Protein AF-A0A382LIQ4-F1 (afdb_monomer)

InterPro domains:
  IPR012999 Pyridine nucleotide-disulphide oxidoreductase, class I, active site [PS00076] (33-43)
  IPR023753 FAD/NAD(P)-binding domain [PF07992] (2-57)
  IPR036188 FAD/NAD(P)-binding domain superfamily [G3DSA:3.50.50.60] (1-61)
  IPR036188 FAD/NAD(P)-binding domain superfamily [SSF51905] (2-56)
  IPR050151 Class-I pyridine nucleotide-disulfide oxidoreductase [PTHR22912] (2-59)

Mean predicted aligned error: 3.23 Å

Sequence (61 aa):
MAIIGAGPAGYVAAKKAGDKGLKVLLIEGKKLGGVCLNEGCVPSKTLLQAAKTYHHALHGE

Radius of gyration: 17.49 Å; Cα contacts (8 Å, |Δi|>4): 66; chains: 1; bounding box: 40×20×46 Å

Structure (mmCIF, N/CA/C/O backbone):
da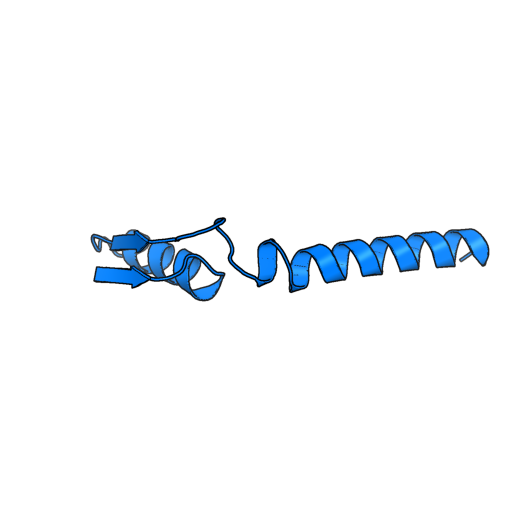ta_AF-A0A382LIQ4-F1
#
_entry.id   AF-A0A382LIQ4-F1
#
loop_
_atom_site.group_PDB
_atom_site.id
_atom_site.type_symbol
_atom_site.label_atom_id
_atom_site.label_alt_id
_atom_site.label_comp_id
_atom_site.label_asym_id
_atom_site.label_entity_id
_atom_site.label_seq_id
_atom_site.pdbx_PDB_ins_code
_atom_site.Cartn_x
_atom_site.Cartn_y
_atom_site.Cartn_z
_atom_site.occupancy
_atom_site.B_iso_or_equiv
_atom_site.auth_seq_id
_atom_site.auth_comp_id
_atom_site.auth_asym_id
_atom_site.auth_atom_id
_atom_site.pdbx_PDB_model_num
ATOM 1 N N . MET A 1 1 ? -12.634 0.679 16.393 1.00 92.06 1 MET A N 1
ATOM 2 C CA . MET A 1 1 ? -11.386 -0.066 16.104 1.00 92.06 1 MET A CA 1
ATOM 3 C C . MET A 1 1 ? -10.373 0.906 15.519 1.00 92.06 1 MET A C 1
ATOM 5 O O . MET A 1 1 ? -10.767 1.693 14.666 1.00 92.06 1 MET A O 1
ATOM 9 N N . ALA A 1 2 ? -9.120 0.882 15.973 1.00 97.19 2 ALA A N 1
ATOM 10 C CA . ALA A 1 2 ? -8.051 1.719 15.427 1.00 97.19 2 ALA A CA 1
ATOM 11 C C . ALA A 1 2 ? -6.967 0.834 14.796 1.00 97.19 2 ALA A C 1
ATOM 13 O O . ALA A 1 2 ? -6.630 -0.208 15.355 1.00 97.19 2 ALA A O 1
ATOM 14 N N . ILE A 1 3 ? -6.457 1.236 13.634 1.00 98.19 3 ILE A N 1
ATOM 15 C CA . ILE A 1 3 ? -5.387 0.557 12.899 1.00 98.19 3 ILE A CA 1
ATOM 16 C C . ILE A 1 3 ? -4.253 1.562 12.713 1.00 98.19 3 ILE A C 1
ATOM 18 O O . ILE A 1 3 ? -4.474 2.661 12.204 1.00 98.19 3 ILE A O 1
ATOM 22 N N . ILE A 1 4 ? -3.047 1.176 13.125 1.00 97.94 4 ILE A N 1
ATOM 23 C CA . ILE A 1 4 ? -1.841 1.997 13.008 1.00 97.94 4 ILE A CA 1
ATOM 24 C C . ILE A 1 4 ? -0.978 1.413 11.890 1.00 97.94 4 ILE A C 1
ATOM 26 O O . ILE A 1 4 ? -0.560 0.258 11.960 1.00 97.94 4 ILE A O 1
ATOM 30 N N . GLY A 1 5 ? -0.735 2.223 10.863 1.00 98.06 5 GLY A N 1
ATOM 31 C CA . GLY A 1 5 ? -0.046 1.857 9.631 1.00 98.06 5 GLY A CA 1
ATOM 32 C C . GLY A 1 5 ? -1.022 1.538 8.497 1.00 98.06 5 GLY A C 1
ATOM 33 O O . GLY A 1 5 ? -1.817 0.602 8.581 1.00 98.06 5 GLY A O 1
ATOM 34 N N . ALA A 1 6 ? -0.917 2.275 7.391 1.00 97.88 6 ALA A N 1
ATOM 35 C CA . ALA A 1 6 ? -1.713 2.090 6.177 1.00 97.88 6 ALA A CA 1
ATOM 36 C C . ALA A 1 6 ? -0.940 1.341 5.080 1.00 97.88 6 ALA A C 1
ATOM 38 O O . ALA A 1 6 ? -1.075 1.639 3.893 1.00 97.88 6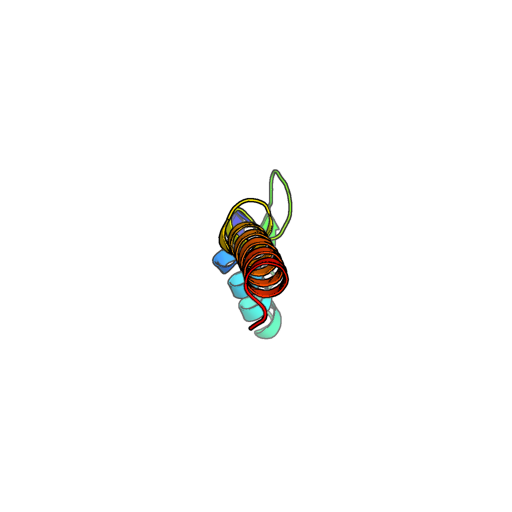 ALA A O 1
ATOM 39 N N . GLY A 1 7 ? -0.134 0.348 5.465 1.00 98.19 7 GLY A N 1
ATOM 40 C CA . GLY A 1 7 ? 0.415 -0.645 4.536 1.00 98.19 7 GLY A CA 1
ATOM 41 C C . GLY A 1 7 ? -0.660 -1.597 3.987 1.00 98.19 7 GLY A C 1
ATOM 42 O O . GLY A 1 7 ? -1.821 -1.492 4.388 1.00 98.19 7 GLY A O 1
ATOM 43 N N . PRO A 1 8 ? -0.299 -2.568 3.122 1.00 98.00 8 PRO A N 1
ATOM 44 C CA . PRO A 1 8 ? -1.250 -3.501 2.507 1.00 98.00 8 PRO A CA 1
ATOM 45 C C . PRO A 1 8 ? -2.178 -4.182 3.508 1.00 98.00 8 PRO A C 1
ATOM 47 O O . PRO A 1 8 ? -3.389 -4.175 3.329 1.00 98.00 8 PRO A O 1
ATOM 50 N N . ALA A 1 9 ? -1.633 -4.691 4.612 1.00 97.62 9 ALA A N 1
ATOM 51 C CA . ALA A 1 9 ? -2.447 -5.295 5.661 1.00 97.62 9 ALA A CA 1
AT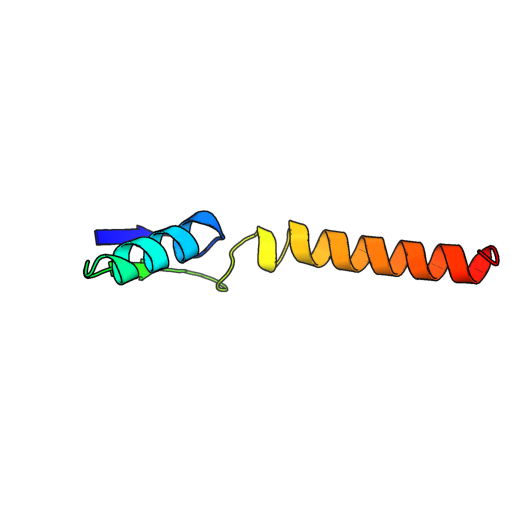OM 52 C C . ALA A 1 9 ? -3.389 -4.276 6.327 1.00 97.62 9 ALA A C 1
ATOM 54 O O . ALA A 1 9 ? -4.558 -4.575 6.552 1.00 97.62 9 ALA A O 1
ATOM 55 N N . GLY A 1 10 ? -2.899 -3.065 6.605 1.00 98.00 10 GLY A N 1
ATOM 56 C CA . GLY A 1 10 ? -3.636 -2.036 7.334 1.00 98.00 10 GLY A CA 1
ATOM 57 C C . GLY A 1 10 ? -4.823 -1.480 6.557 1.00 98.00 10 GLY A C 1
ATOM 58 O O . GLY A 1 10 ? -5.949 -1.515 7.055 1.00 98.00 10 GLY A O 1
ATOM 59 N N . TYR A 1 11 ? -4.612 -1.024 5.317 1.00 97.69 11 TYR A N 1
ATOM 60 C CA . TYR A 1 11 ? -5.716 -0.471 4.527 1.00 97.69 11 TYR A CA 1
ATOM 61 C C . TYR A 1 11 ? -6.716 -1.556 4.092 1.00 97.69 11 TYR A C 1
ATOM 63 O O . TYR A 1 11 ? -7.915 -1.282 4.036 1.00 97.69 11 TYR A O 1
ATOM 71 N N . VAL A 1 12 ? -6.268 -2.798 3.840 1.00 98.31 12 VAL A N 1
ATOM 72 C CA . VAL A 1 12 ? -7.178 -3.915 3.522 1.00 98.31 12 VAL A CA 1
ATOM 73 C C . VAL A 1 12 ? -8.015 -4.289 4.742 1.00 98.31 12 VAL A C 1
ATOM 75 O O . VAL A 1 12 ? -9.230 -4.447 4.615 1.00 98.31 12 VAL A O 1
ATOM 78 N N . ALA A 1 13 ? -7.407 -4.387 5.929 1.00 98.00 13 ALA A N 1
ATOM 79 C CA . ALA A 1 13 ? -8.135 -4.655 7.167 1.00 98.00 13 ALA A CA 1
ATOM 80 C C . ALA A 1 13 ? -9.130 -3.531 7.491 1.00 98.00 13 ALA A C 1
ATOM 82 O O . ALA A 1 13 ? -10.281 -3.813 7.832 1.00 98.00 13 ALA A O 1
ATOM 83 N N . ALA A 1 14 ? -8.721 -2.269 7.318 1.00 98.25 14 ALA A N 1
ATOM 84 C CA . ALA A 1 14 ? -9.585 -1.113 7.529 1.00 98.25 14 ALA A CA 1
ATOM 85 C C . ALA A 1 14 ? -10.802 -1.144 6.602 1.00 98.25 14 ALA A C 1
ATOM 87 O O . ALA A 1 14 ? -11.934 -1.038 7.079 1.00 98.25 14 ALA A O 1
ATOM 88 N N . LYS A 1 15 ? -10.579 -1.381 5.302 1.00 97.94 15 LYS A N 1
ATOM 89 C CA . LYS A 1 15 ? -11.660 -1.530 4.325 1.00 97.94 15 LYS A CA 1
ATOM 90 C C . LYS A 1 15 ? -12.588 -2.683 4.707 1.00 97.94 15 LYS A C 1
ATOM 92 O O . LYS A 1 15 ? -13.791 -2.483 4.805 1.00 97.94 15 LYS A O 1
ATOM 97 N N . LYS A 1 16 ? -12.042 -3.875 4.970 1.00 98.19 16 LYS A N 1
ATOM 98 C CA . LYS A 1 16 ? -12.838 -5.075 5.279 1.00 98.19 16 LYS A CA 1
ATOM 99 C C . LYS A 1 16 ? -13.702 -4.891 6.528 1.00 98.19 16 LYS A C 1
ATOM 101 O O . LYS A 1 16 ? -14.807 -5.421 6.589 1.00 98.19 16 LYS A O 1
ATOM 106 N N . ALA A 1 17 ? -13.206 -4.173 7.530 1.00 97.94 17 ALA A N 1
ATOM 107 C CA . ALA A 1 17 ? -13.975 -3.861 8.726 1.00 97.94 17 ALA A CA 1
ATOM 108 C C . ALA A 1 17 ? -15.038 -2.780 8.477 1.00 97.94 17 ALA A C 1
ATOM 110 O O . ALA A 1 17 ? -16.158 -2.927 8.966 1.00 97.94 17 ALA A O 1
ATOM 111 N N . GLY A 1 18 ? -14.731 -1.757 7.673 1.00 97.94 18 GLY A N 1
ATOM 112 C CA . GLY A 1 18 ? -15.714 -0.770 7.217 1.00 97.94 18 GLY A CA 1
ATOM 113 C C . GLY A 1 18 ? -16.847 -1.402 6.401 1.00 97.94 18 GLY A C 1
ATOM 114 O O . GLY A 1 18 ? -18.013 -1.134 6.673 1.00 97.94 18 GLY A O 1
ATOM 115 N N . ASP A 1 19 ? -16.521 -2.331 5.494 1.00 98.38 19 ASP A N 1
ATOM 116 C CA . ASP A 1 19 ? -17.497 -3.111 4.713 1.00 98.38 19 ASP A CA 1
ATOM 117 C C . ASP A 1 19 ? -18.449 -3.925 5.620 1.00 98.38 19 ASP A C 1
ATOM 119 O O . ASP A 1 19 ? -19.571 -4.234 5.232 1.00 98.38 19 ASP A O 1
ATOM 123 N N . LYS A 1 20 ? -18.017 -4.271 6.842 1.00 98.12 20 LYS A N 1
ATOM 124 C CA . LYS A 1 20 ? -18.829 -4.959 7.864 1.00 98.12 20 LYS A CA 1
ATOM 125 C C . LYS A 1 20 ? -19.593 -3.998 8.790 1.00 98.12 20 LYS A C 1
ATOM 127 O O . LYS A 1 20 ? -20.118 -4.433 9.811 1.00 98.12 20 LYS A O 1
ATOM 132 N N . GLY A 1 21 ? -19.633 -2.703 8.475 1.00 97.81 21 GLY A N 1
ATOM 133 C CA . GLY A 1 21 ? -20.351 -1.685 9.249 1.00 97.81 21 GLY A CA 1
ATOM 134 C C . GLY A 1 21 ? -19.638 -1.217 10.522 1.00 97.81 21 GLY A C 1
ATOM 135 O O . GLY A 1 21 ? -20.227 -0.498 11.329 1.00 97.81 21 GLY A O 1
ATOM 136 N N . LEU A 1 22 ? -18.373 -1.597 10.732 1.00 98.00 22 LEU A N 1
ATOM 137 C CA . LEU A 1 22 ? -17.605 -1.138 11.888 1.00 98.00 22 LEU A CA 1
ATOM 138 C C . LEU A 1 22 ? -17.066 0.275 11.646 1.00 98.00 22 LEU A C 1
ATOM 140 O O . LEU A 1 22 ? -16.550 0.587 10.575 1.00 98.00 22 LEU A O 1
ATOM 144 N N . LYS A 1 23 ? -17.093 1.120 12.683 1.00 98.19 23 LYS A N 1
ATOM 145 C CA . LYS A 1 23 ? -16.367 2.397 12.674 1.00 98.19 23 LYS A CA 1
ATOM 146 C C . LYS A 1 23 ? -14.868 2.142 12.873 1.00 98.19 23 LYS A C 1
ATOM 148 O O . LYS A 1 23 ? -14.444 1.617 13.915 1.00 98.19 23 LYS A O 1
ATOM 153 N N . VAL A 1 24 ? -14.072 2.523 11.875 1.00 98.12 24 VAL A N 1
ATOM 154 C CA . VAL A 1 24 ? -12.622 2.294 11.832 1.00 98.12 24 VAL A CA 1
ATOM 155 C C . VAL A 1 24 ? -11.873 3.614 11.707 1.00 98.12 24 VAL A C 1
ATOM 157 O O . VAL A 1 24 ? -12.203 4.431 10.855 1.00 98.12 24 VAL A O 1
ATOM 160 N N . LEU A 1 25 ? -10.840 3.789 12.529 1.00 98.31 25 LEU A N 1
ATOM 161 C CA . LEU A 1 25 ? -9.841 4.845 12.377 1.00 98.31 25 LEU A CA 1
ATOM 162 C C . LEU A 1 25 ? -8.548 4.220 11.838 1.00 98.31 25 LEU A C 1
ATOM 164 O O . LEU A 1 25 ? -7.986 3.340 12.487 1.00 98.31 25 LEU A O 1
ATOM 168 N N . LEU A 1 26 ? -8.089 4.659 10.665 1.00 98.25 26 LEU A N 1
ATOM 169 C CA . LEU A 1 26 ? -6.803 4.266 10.080 1.00 98.25 26 LEU A CA 1
ATOM 170 C C . LEU A 1 26 ? -5.822 5.434 10.207 1.00 98.25 26 LEU A C 1
ATOM 172 O O . LEU A 1 26 ? -6.146 6.546 9.798 1.00 98.25 26 LEU A O 1
ATOM 176 N N . ILE A 1 27 ? -4.641 5.181 10.767 1.00 98.44 27 ILE A N 1
ATOM 177 C CA . ILE A 1 27 ? -3.628 6.206 11.049 1.00 98.44 27 ILE A CA 1
ATOM 178 C C . ILE A 1 27 ? -2.352 5.858 10.282 1.00 98.44 27 ILE A C 1
ATOM 180 O O . ILE A 1 27 ? -1.845 4.746 10.405 1.00 98.44 27 ILE A O 1
ATOM 184 N N . GLU A 1 28 ? -1.816 6.807 9.518 1.00 98.12 28 GLU A N 1
ATOM 185 C CA . GLU A 1 28 ? -0.552 6.678 8.787 1.00 98.12 28 GLU A CA 1
ATOM 186 C C . GLU A 1 28 ? 0.294 7.932 9.010 1.00 98.12 28 GLU A C 1
ATOM 188 O O . GLU A 1 28 ? -0.221 9.045 8.930 1.00 98.12 28 GLU A O 1
ATOM 193 N N . GLY A 1 29 ? 1.580 7.747 9.313 1.00 97.50 29 GLY A N 1
ATOM 194 C CA . GLY A 1 29 ? 2.512 8.847 9.576 1.00 97.50 29 GLY A CA 1
ATOM 195 C C . GLY A 1 29 ? 3.276 9.318 8.337 1.00 97.50 29 GLY A C 1
ATOM 196 O O . GLY A 1 29 ? 3.903 10.374 8.372 1.00 97.50 29 GLY A O 1
ATOM 197 N N . LYS A 1 30 ? 3.260 8.535 7.254 1.00 95.94 30 LYS A N 1
ATOM 198 C CA . LYS A 1 30 ? 3.918 8.838 5.978 1.00 95.94 30 LYS A CA 1
ATOM 199 C C . LYS A 1 30 ? 2.909 8.770 4.823 1.00 95.94 30 LYS A C 1
ATOM 201 O O . LYS A 1 30 ? 1.902 9.469 4.824 1.00 95.94 30 LYS A O 1
ATOM 206 N N . LYS A 1 31 ? 3.194 7.955 3.802 1.00 97.19 31 LYS A N 1
ATOM 207 C CA . LYS A 1 31 ? 2.359 7.768 2.611 1.00 97.19 31 LYS A CA 1
ATOM 208 C C . LYS A 1 31 ? 1.498 6.516 2.757 1.00 97.19 31 LYS A C 1
ATOM 210 O O . LYS A 1 31 ? 1.969 5.481 3.231 1.00 97.19 31 LYS A O 1
ATOM 215 N N . LEU A 1 32 ? 0.256 6.592 2.278 1.00 97.50 32 LEU A N 1
ATOM 216 C CA . LEU A 1 32 ? -0.622 5.426 2.169 1.00 97.50 32 LEU A CA 1
ATOM 217 C C . LEU A 1 32 ? 0.017 4.330 1.304 1.00 97.50 32 LEU A C 1
ATOM 219 O O . LEU A 1 32 ? 0.791 4.603 0.387 1.00 97.50 32 LEU A O 1
ATOM 223 N N . GLY A 1 33 ? -0.315 3.076 1.598 1.00 97.06 33 GLY A N 1
ATOM 224 C CA . GLY A 1 33 ? 0.204 1.895 0.907 1.00 97.06 33 GLY A CA 1
ATOM 225 C C . GLY A 1 33 ? 1.487 1.317 1.507 1.00 97.06 33 GLY A C 1
ATOM 226 O O . GLY A 1 33 ? 1.880 0.210 1.130 1.00 97.06 33 GLY A O 1
ATOM 227 N N . GLY A 1 34 ? 2.103 2.009 2.473 1.00 97.69 34 GLY A N 1
ATOM 228 C CA . GLY A 1 34 ? 3.274 1.542 3.215 1.00 97.69 34 GLY A CA 1
ATOM 229 C C . GLY A 1 34 ? 4.455 1.167 2.317 1.00 97.69 34 GLY A C 1
ATOM 230 O O . GLY A 1 34 ? 4.570 1.641 1.185 1.00 97.69 34 GLY A O 1
ATOM 231 N N . VAL A 1 35 ? 5.324 0.284 2.817 1.00 97.50 35 VAL A N 1
ATOM 232 C CA . VAL A 1 35 ? 6.552 -0.123 2.111 1.00 97.50 35 VAL A CA 1
ATOM 233 C C . VAL A 1 35 ? 6.239 -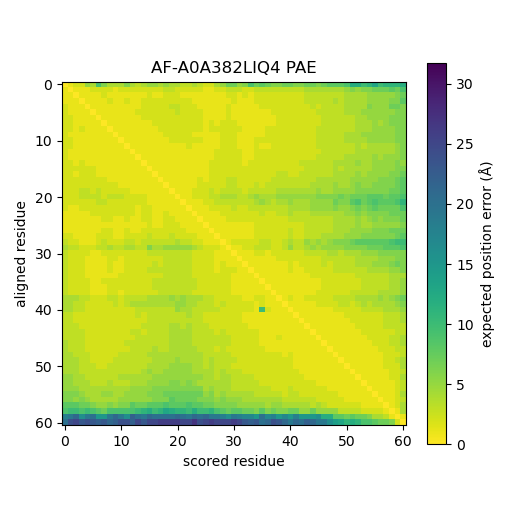0.748 0.755 1.00 97.50 35 VAL A C 1
ATOM 235 O O . VAL A 1 35 ? 6.788 -0.320 -0.247 1.00 97.50 35 VAL A O 1
ATOM 238 N N . CYS A 1 36 ? 5.327 -1.723 0.695 1.00 97.50 36 CY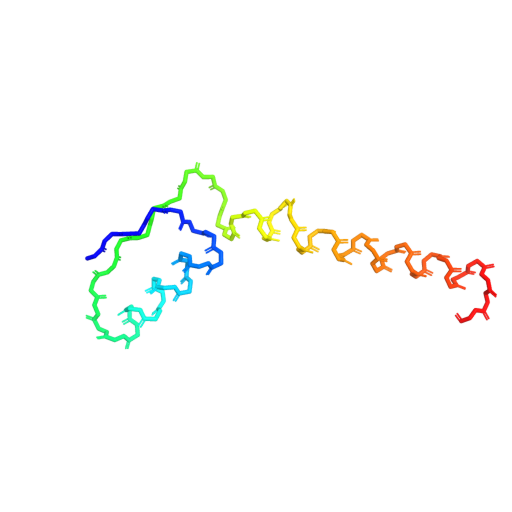S A N 1
ATOM 239 C CA . CYS A 1 36 ? 5.032 -2.475 -0.529 1.00 97.50 36 CYS A CA 1
ATOM 240 C C . CYS A 1 36 ? 4.719 -1.572 -1.734 1.00 97.50 36 CYS A C 1
ATOM 242 O O . CYS A 1 36 ? 5.256 -1.801 -2.819 1.00 97.50 36 CYS A O 1
ATOM 244 N N . LEU A 1 37 ? 3.895 -0.538 -1.532 1.00 98.06 37 LEU A N 1
ATOM 245 C CA . LEU A 1 37 ? 3.515 0.388 -2.595 1.00 98.06 37 LEU A CA 1
ATOM 246 C C . LEU A 1 37 ? 4.603 1.424 -2.892 1.00 98.06 37 LEU A C 1
ATOM 248 O O . LEU A 1 37 ? 4.860 1.712 -4.055 1.00 98.06 37 LEU A O 1
ATOM 252 N N . ASN A 1 38 ? 5.211 2.005 -1.857 1.00 97.62 38 ASN A N 1
ATOM 253 C CA . ASN A 1 38 ? 6.041 3.199 -2.028 1.00 97.62 38 ASN A CA 1
ATOM 254 C C . ASN A 1 38 ? 7.522 2.880 -2.266 1.00 97.62 38 ASN A C 1
ATOM 256 O O . ASN A 1 38 ? 8.181 3.591 -3.015 1.00 97.62 38 ASN A O 1
ATOM 260 N N . GLU A 1 39 ? 8.054 1.840 -1.621 1.00 96.75 39 GLU A N 1
ATOM 261 C CA . GLU A 1 39 ? 9.505 1.596 -1.504 1.00 96.75 39 GLU A CA 1
ATOM 262 C C . GLU A 1 39 ? 9.863 0.093 -1.582 1.00 96.75 39 GLU A C 1
ATOM 264 O O . GLU A 1 39 ? 10.972 -0.314 -1.254 1.00 96.75 39 GLU A O 1
ATOM 269 N N . GLY A 1 40 ? 8.917 -0.758 -1.988 1.00 97.12 40 GLY A N 1
ATOM 270 C CA . GLY A 1 40 ? 9.031 -2.214 -1.911 1.00 97.12 40 GLY A CA 1
ATOM 271 C C . GLY A 1 40 ? 8.614 -2.907 -3.200 1.00 97.12 40 GLY A C 1
ATOM 272 O O . GLY A 1 40 ? 9.184 -2.672 -4.266 1.00 97.12 40 GLY A O 1
ATOM 273 N N . CYS A 1 41 ? 7.635 -3.805 -3.107 1.00 98.19 41 CYS A N 1
ATOM 274 C CA . CYS A 1 41 ? 7.248 -4.699 -4.194 1.00 98.19 41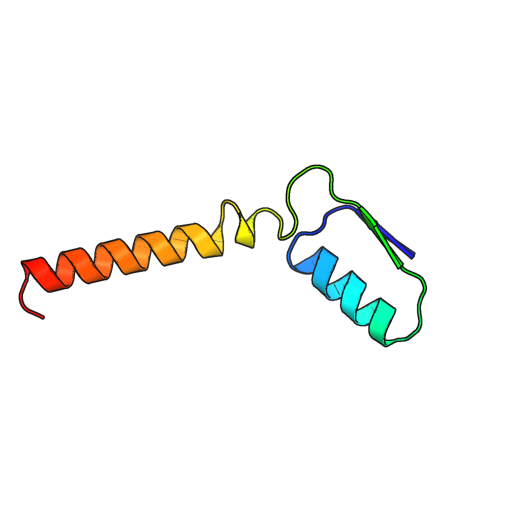 CYS A CA 1
ATOM 275 C C . CYS A 1 41 ? 6.896 -3.959 -5.491 1.00 98.19 41 CYS A C 1
ATOM 277 O O . CYS A 1 41 ? 7.387 -4.349 -6.547 1.00 98.19 41 CYS A O 1
ATOM 279 N N . VAL A 1 42 ? 6.084 -2.901 -5.422 1.00 98.19 42 VAL A N 1
ATOM 280 C CA . VAL A 1 42 ? 5.633 -2.167 -6.614 1.00 98.19 42 VAL A CA 1
ATOM 281 C C . VAL A 1 42 ? 6.809 -1.514 -7.354 1.00 98.19 42 VAL A C 1
ATOM 283 O O . VAL A 1 42 ? 7.047 -1.909 -8.496 1.00 98.19 42 VAL A O 1
ATOM 286 N N . PRO A 1 43 ? 7.610 -0.611 -6.749 1.00 98.06 43 PRO A N 1
ATOM 287 C CA . PRO A 1 43 ? 8.734 0.001 -7.459 1.00 98.06 43 PRO A CA 1
ATOM 288 C C . PRO A 1 43 ? 9.780 -1.031 -7.894 1.00 98.06 43 PRO A C 1
ATOM 290 O O . PRO A 1 43 ? 10.298 -0.937 -9.005 1.00 98.06 43 PRO A O 1
ATOM 293 N N . SER A 1 44 ? 10.034 -2.069 -7.087 1.00 98.38 44 SER A N 1
ATOM 294 C CA . SER A 1 44 ? 10.994 -3.123 -7.449 1.00 98.38 44 SER A CA 1
ATOM 295 C C . SER A 1 44 ? 10.571 -3.885 -8.705 1.00 98.3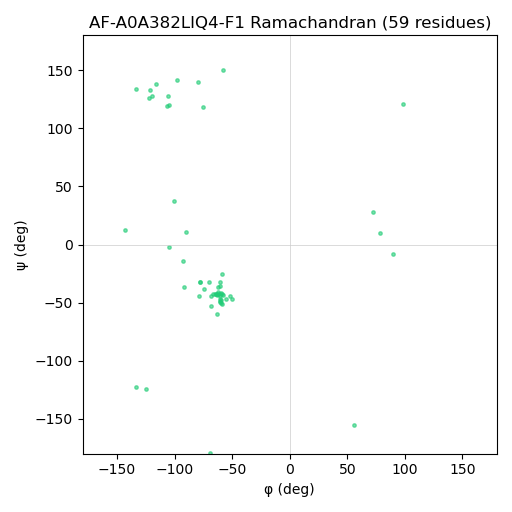8 44 SER A C 1
ATOM 297 O O . SER A 1 44 ? 11.408 -4.203 -9.549 1.00 98.38 44 SER A O 1
ATOM 299 N N . LYS A 1 45 ? 9.276 -4.191 -8.856 1.00 98.44 45 LYS A N 1
ATOM 300 C CA . LYS A 1 45 ? 8.773 -4.902 -10.039 1.00 98.44 45 LYS A CA 1
ATOM 301 C C . LYS A 1 45 ? 8.630 -3.991 -11.253 1.00 98.44 45 LYS A C 1
ATOM 303 O O . LYS A 1 45 ? 8.905 -4.459 -12.354 1.00 98.44 45 LYS A O 1
ATOM 308 N N . THR A 1 46 ? 8.311 -2.711 -11.067 1.00 98.50 46 THR A N 1
ATOM 309 C CA . THR A 1 46 ? 8.363 -1.721 -12.153 1.00 98.50 46 THR A CA 1
ATOM 310 C C . THR A 1 46 ? 9.776 -1.607 -12.722 1.00 98.50 46 THR A C 1
ATOM 312 O O . THR A 1 46 ? 9.959 -1.703 -13.934 1.00 98.50 46 THR A O 1
ATOM 315 N N . LEU A 1 47 ? 10.787 -1.487 -11.856 1.00 98.50 47 LEU A N 1
ATOM 316 C CA . LEU A 1 47 ? 12.188 -1.436 -12.276 1.00 98.50 47 LEU A CA 1
ATOM 317 C C . LEU A 1 47 ? 12.645 -2.739 -12.934 1.00 98.50 47 LEU A C 1
ATOM 319 O O . LEU A 1 47 ? 13.293 -2.701 -13.977 1.00 98.50 47 LEU A O 1
ATOM 323 N N . LEU A 1 48 ? 12.268 -3.892 -12.375 1.00 98.50 48 LEU A N 1
ATOM 324 C CA . LEU A 1 48 ? 12.574 -5.184 -12.985 1.00 98.50 48 LEU A CA 1
ATOM 325 C C . LEU A 1 48 ? 11.972 -5.301 -14.391 1.00 98.50 48 LEU A C 1
ATOM 327 O O . LEU A 1 48 ? 12.633 -5.806 -15.292 1.00 98.50 48 LEU A O 1
ATOM 331 N N . GLN A 1 49 ? 10.737 -4.838 -14.590 1.00 98.31 49 GLN A N 1
ATOM 332 C CA . GLN A 1 49 ? 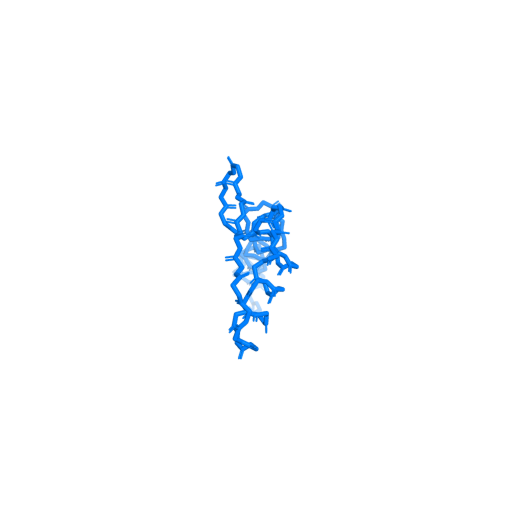10.110 -4.858 -15.907 1.00 98.31 49 GLN A CA 1
ATOM 333 C C . GLN A 1 49 ? 10.817 -3.912 -16.879 1.00 98.31 49 GLN A C 1
ATOM 335 O O . GLN A 1 49 ? 11.077 -4.309 -18.009 1.00 98.31 49 GLN A O 1
ATOM 340 N N . ALA A 1 50 ? 11.186 -2.705 -16.443 1.00 98.31 50 ALA A N 1
ATOM 341 C CA . ALA A 1 50 ? 11.961 -1.780 -17.266 1.00 98.31 50 ALA A CA 1
ATOM 342 C C . ALA A 1 50 ? 13.309 -2.390 -17.690 1.00 98.31 50 ALA A C 1
ATOM 344 O O . ALA A 1 50 ? 13.679 -2.316 -18.861 1.00 98.31 50 ALA A O 1
ATOM 345 N N . ALA A 1 51 ? 14.002 -3.060 -16.764 1.00 98.38 51 ALA A N 1
ATOM 346 C CA . ALA A 1 51 ? 15.248 -3.763 -17.052 1.00 98.38 51 ALA A CA 1
ATOM 347 C C . ALA A 1 51 ? 15.050 -4.908 -18.058 1.00 98.38 51 ALA A C 1
ATOM 349 O O . ALA A 1 51 ? 15.845 -5.041 -18.985 1.00 98.38 51 ALA A O 1
ATOM 350 N N . LYS A 1 52 ? 13.973 -5.697 -17.923 1.00 97.81 52 LYS A N 1
ATOM 351 C CA . LYS A 1 52 ? 13.620 -6.737 -18.903 1.00 97.81 52 LYS A CA 1
ATOM 352 C C . LYS A 1 52 ? 13.357 -6.143 -20.281 1.00 97.81 52 LYS A C 1
ATOM 354 O O . LYS A 1 52 ? 13.941 -6.607 -21.248 1.00 97.81 52 LYS A O 1
ATOM 359 N N . THR A 1 53 ? 12.536 -5.098 -20.373 1.00 98.12 53 THR A N 1
ATOM 360 C CA . THR A 1 53 ? 12.245 -4.423 -21.646 1.00 98.12 53 THR A CA 1
ATOM 361 C C . THR A 1 53 ? 13.522 -3.907 -22.309 1.00 98.12 53 THR A C 1
ATOM 363 O O . THR A 1 53 ? 13.711 -4.106 -23.505 1.00 98.12 53 THR A O 1
ATOM 366 N N . TYR A 1 54 ? 14.423 -3.293 -21.538 1.00 98.06 54 TYR A N 1
ATOM 367 C CA . TYR A 1 54 ? 15.717 -2.842 -22.049 1.00 98.06 54 TYR A CA 1
ATOM 368 C C . TYR A 1 54 ? 16.590 -4.010 -22.531 1.00 98.06 54 TYR A C 1
ATOM 370 O O . TYR A 1 54 ? 17.172 -3.943 -23.610 1.00 98.06 54 TYR A O 1
ATOM 378 N N . HIS A 1 55 ? 16.643 -5.103 -21.766 1.00 97.62 55 HIS A N 1
ATOM 379 C CA . HIS A 1 55 ? 17.378 -6.304 -22.149 1.00 97.62 55 HIS A CA 1
ATOM 380 C C . HIS A 1 55 ? 16.846 -6.915 -23.452 1.00 97.62 55 HIS A C 1
ATOM 382 O O . HIS A 1 55 ? 17.642 -7.213 -24.339 1.00 97.62 55 HIS A O 1
ATOM 388 N N . HIS A 1 56 ? 15.525 -7.061 -23.594 1.00 97.06 56 HIS A N 1
ATOM 389 C CA . HIS A 1 56 ? 14.895 -7.568 -24.818 1.00 97.06 56 HIS A CA 1
ATOM 390 C C . HIS A 1 56 ? 15.204 -6.671 -26.024 1.00 97.06 56 HIS A C 1
ATOM 392 O O . HIS A 1 56 ? 15.638 -7.167 -27.061 1.00 97.06 56 HIS A O 1
ATOM 398 N N . ALA A 1 57 ? 15.122 -5.344 -25.858 1.00 97.19 57 ALA A N 1
ATOM 399 C CA . ALA A 1 57 ? 15.466 -4.391 -26.913 1.00 97.19 57 ALA A CA 1
ATOM 400 C C . ALA A 1 57 ? 16.934 -4.490 -27.379 1.00 97.19 57 ALA A C 1
ATOM 402 O O . ALA A 1 57 ? 17.213 -4.253 -28.551 1.00 97.19 57 ALA A O 1
ATOM 403 N N . LEU A 1 58 ? 17.869 -4.846 -26.487 1.00 97.56 58 LEU A N 1
ATOM 404 C CA . LEU A 1 58 ? 19.280 -5.052 -26.838 1.00 97.56 58 LEU A CA 1
ATOM 405 C C . LEU A 1 58 ? 19.561 -6.397 -27.523 1.00 97.56 58 LEU A C 1
ATOM 407 O O . LEU A 1 58 ? 20.485 -6.470 -28.329 1.00 97.56 58 LEU A O 1
ATOM 411 N N . HIS A 1 59 ? 18.811 -7.451 -27.189 1.00 95.12 59 HIS A N 1
ATOM 412 C CA . HIS A 1 59 ? 19.092 -8.821 -27.644 1.00 95.12 59 HIS A CA 1
ATOM 413 C C . HIS A 1 59 ? 18.152 -9.314 -28.758 1.00 95.12 59 HIS A C 1
ATOM 415 O O . HIS A 1 59 ? 18.363 -10.405 -29.278 1.00 95.12 59 HIS A O 1
ATOM 421 N N . GLY A 1 60 ? 17.173 -8.502 -29.174 1.00 83.69 60 GLY A N 1
ATOM 422 C CA . GLY A 1 60 ? 16.301 -8.799 -30.315 1.00 83.69 60 GLY A CA 1
ATOM 423 C C . GLY A 1 60 ? 15.269 -9.902 -30.059 1.00 83.69 60 GLY A C 1
ATOM 424 O O . GLY A 1 60 ? 14.879 -10.581 -31.007 1.00 83.69 60 GLY A O 1
ATOM 425 N N . GLU A 1 61 ? 14.853 -10.077 -28.800 1.00 60.53 61 GLU A N 1
ATOM 426 C CA . GLU A 1 61 ? 13.770 -10.9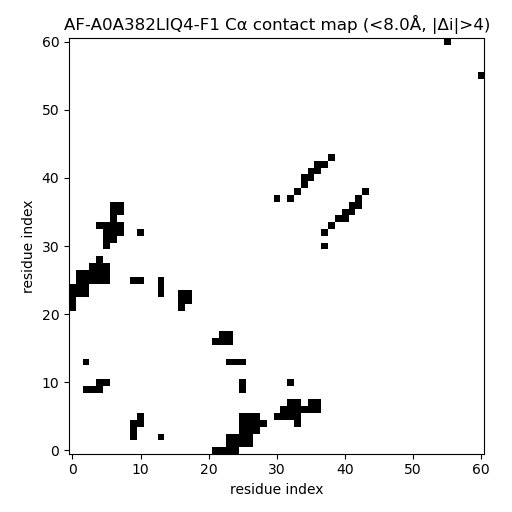84 -28.375 1.00 60.53 61 GLU A CA 1
ATOM 427 C C . GLU A 1 61 ? 12.423 -10.267 -28.239 1.00 60.53 61 GLU A C 1
ATOM 429 O O . GLU A 1 61 ? 12.414 -9.107 -27.760 1.00 60.53 61 GLU A O 1
#

pLDDT: mean 96.9, std 5.11, range [60.53, 98.5]

Secondary structure (DSSP, 8-state):
-EEE--SHHHHHHHHHHHHTT---EEE-SS-TTHHHHHTSHHHHHHHHHHHHHHHHHHHT-

Foldseek 3Di:
DEFEAQAPVRVVVQVVCVVVVDDYHYDYPDDHRPCCCPPRVNVVVVVVVVVVVVVCVVPVD

Nearest PDB structures (foldseek):
  6du7-assembly4_H  TM=9.374E-01  e=1.641E-02  Streptococcus pneumoniae
  3o0h-assembly1_A  TM=9.685E-01  e=5.556E-02  Bartonella henselae str. Houston-1
  5ie7-assembly1_B  TM=3.446E-01  e=1.024E+00  Clonostachys rosea

Solvent-accessible surface area (backbone atoms only — not comparable to full-atom values): 3496 Å² total; per-residue (Å²): 93,79,41,82,43,31,24,68,70,36,47,50,51,46,49,59,40,41,77,70,74,45,71,65,47,80,42,64,95,77,67,78,37,29,54,48,55,70,76,31,59,49,52,53,48,52,49,50,50,52,51,49,54,53,50,28,70,76,70,76,103

Organism: NCBI:txid408172